Protein AF-A0A7Y3END8-F1 (afdb_monomer)

Sequence (47 aa):
MMCGWSRHYKDRPKFNASDSAMDILHKRYAAGEMDKVEYEEKKGTLT

Mean predicted aligned error: 9.85 Å

Secondary structure (DSSP, 8-state):
-------------SS-TT--HHHHHHHHHHTTSS-HHHHHHHHHHT-

Radius of gyration: 17.17 Å; Cα contacts (8 Å, |Δi|>4): 16; chains: 1; bounding box: 30×17×55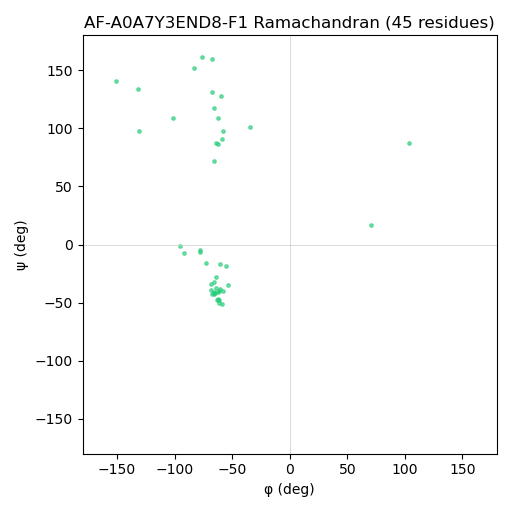 Å

pLDDT: mean 79.88, std 14.87, range [51.5, 93.88]

Foldseek 3Di:
DDDDPPPPPPVPPLDDPPQDPLNVLVSCVVVVVDDPVRSVVVVVVSD

Structure (mmCIF, N/CA/C/O backbone):
data_AF-A0A7Y3END8-F1
#
_entry.id   AF-A0A7Y3END8-F1
#
loop_
_atom_site.group_PDB
_atom_site.id
_atom_site.type_symbol
_atom_site.label_atom_id
_atom_site.label_alt_id
_atom_site.label_comp_id
_atom_site.label_asym_id
_atom_site.label_entity_id
_atom_site.label_seq_id
_atom_site.pdbx_PDB_ins_code
_atom_site.Cartn_x
_atom_site.Cartn_y
_atom_site.Cartn_z
_atom_site.occupancy
_atom_site.B_iso_or_equiv
_atom_site.auth_seq_id
_atom_site.auth_comp_id
_atom_site.auth_asym_id
_atom_site.auth_atom_id
_atom_site.pdbx_PDB_model_num
ATOM 1 N N . MET A 1 1 ? 17.493 -5.933 -48.121 1.00 51.50 1 MET A N 1
ATOM 2 C CA . MET A 1 1 ? 17.573 -6.871 -46.980 1.00 51.50 1 MET A CA 1
ATOM 3 C C . MET A 1 1 ? 16.649 -6.340 -45.901 1.00 51.50 1 MET A C 1
ATOM 5 O O . MET A 1 1 ? 16.875 -5.238 -45.423 1.00 51.50 1 MET A O 1
ATOM 9 N N . MET A 1 2 ? 15.552 -7.047 -45.634 1.00 53.09 2 MET A N 1
ATOM 10 C CA . MET A 1 2 ? 14.503 -6.626 -44.705 1.00 53.09 2 MET A CA 1
ATOM 11 C C . MET A 1 2 ? 14.707 -7.383 -43.387 1.00 53.09 2 MET A C 1
ATOM 13 O O . MET A 1 2 ? 14.487 -8.587 -43.339 1.00 53.09 2 MET A O 1
ATOM 17 N N . CYS A 1 3 ? 15.144 -6.686 -42.341 1.00 58.88 3 CYS A N 1
ATOM 18 C CA . CYS A 1 3 ? 15.191 -7.181 -40.963 1.00 58.88 3 CYS A CA 1
ATOM 19 C C . CYS A 1 3 ? 14.525 -6.068 -40.144 1.00 58.88 3 CYS A C 1
ATOM 21 O O . CYS A 1 3 ? 15.078 -4.986 -40.012 1.00 58.88 3 CYS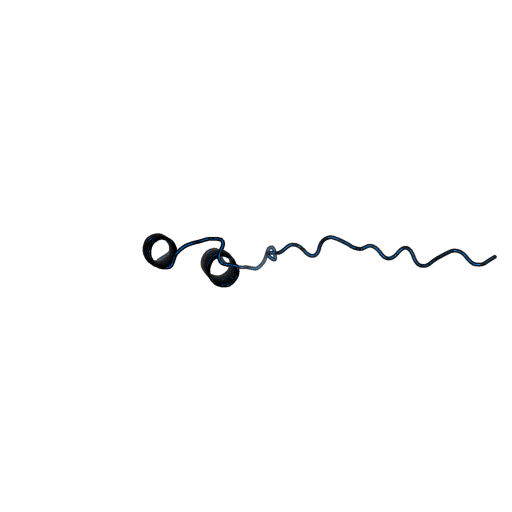 A O 1
ATOM 23 N N . GLY A 1 4 ? 13.243 -6.159 -39.808 1.00 55.19 4 GLY A N 1
ATOM 24 C CA . GLY A 1 4 ? 12.722 -7.117 -38.843 1.00 55.19 4 GLY A CA 1
ATOM 25 C C . GLY A 1 4 ? 12.465 -6.322 -37.569 1.00 55.19 4 GLY A C 1
ATOM 26 O O . GLY A 1 4 ? 13.359 -6.162 -36.747 1.00 55.19 4 GLY A O 1
ATOM 27 N N . TRP A 1 5 ? 11.272 -5.732 -37.464 1.00 56.72 5 TRP A N 1
ATOM 28 C CA . TRP A 1 5 ? 10.830 -5.001 -36.282 1.00 56.72 5 TRP A CA 1
ATOM 29 C C . TRP A 1 5 ? 10.869 -5.931 -35.069 1.00 56.72 5 TRP A C 1
ATOM 31 O O . TRP A 1 5 ? 9.935 -6.701 -34.840 1.00 56.72 5 TRP A O 1
ATOM 41 N N . SER A 1 6 ? 11.948 -5.854 -34.292 1.00 58.50 6 SER A N 1
ATOM 42 C CA . SER A 1 6 ? 12.029 -6.435 -32.958 1.00 58.50 6 SER A CA 1
ATOM 43 C C . SER A 1 6 ? 11.004 -5.721 -32.088 1.00 58.50 6 SER A C 1
ATOM 45 O O . SER A 1 6 ? 11.281 -4.702 -31.456 1.00 58.50 6 SER A O 1
ATOM 47 N N . ARG A 1 7 ? 9.774 -6.239 -32.111 1.00 56.09 7 ARG A N 1
ATOM 48 C CA . ARG A 1 7 ? 8.735 -5.951 -31.131 1.00 56.09 7 ARG A CA 1
ATOM 49 C C . ARG A 1 7 ? 9.302 -6.364 -29.782 1.00 56.09 7 ARG A C 1
ATOM 51 O O . ARG A 1 7 ? 9.184 -7.513 -29.371 1.00 56.09 7 ARG A O 1
ATOM 58 N N . HIS A 1 8 ? 9.945 -5.419 -29.108 1.00 61.34 8 HIS A N 1
ATOM 59 C CA . HIS A 1 8 ? 10.169 -5.499 -27.680 1.00 61.34 8 HIS A CA 1
ATOM 60 C C . HIS A 1 8 ? 8.786 -5.497 -27.028 1.00 61.34 8 HIS A C 1
ATOM 62 O O . HIS A 1 8 ? 8.271 -4.450 -26.640 1.00 61.34 8 HIS A O 1
ATOM 68 N N . TYR A 1 9 ? 8.180 -6.679 -26.908 1.00 61.25 9 TYR A N 1
ATOM 69 C CA . TYR A 1 9 ? 7.201 -6.959 -25.870 1.00 61.25 9 TYR A CA 1
ATOM 70 C C . TYR A 1 9 ? 7.962 -6.895 -24.545 1.00 61.25 9 TYR A C 1
ATOM 72 O O . TYR A 1 9 ? 8.300 -7.903 -23.936 1.00 61.25 9 TYR A O 1
ATOM 80 N N . LYS A 1 10 ? 8.328 -5.672 -24.146 1.00 59.94 10 LYS A N 1
ATOM 81 C CA . LYS A 1 10 ? 8.608 -5.377 -22.755 1.00 59.94 10 LYS A CA 1
ATOM 82 C C . LYS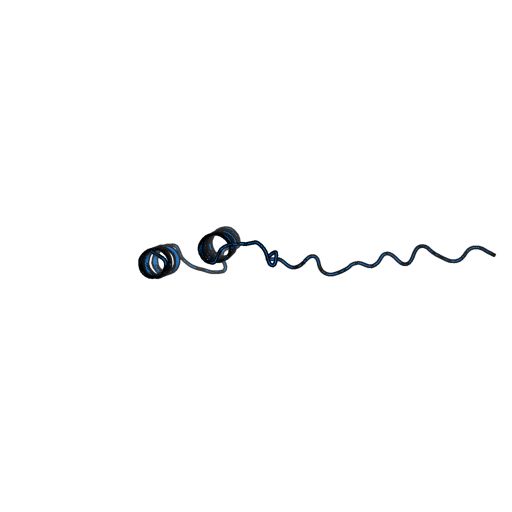 A 1 10 ? 7.293 -5.646 -22.057 1.00 59.94 10 LYS A C 1
ATOM 84 O O . LYS A 1 10 ? 6.325 -4.919 -22.285 1.00 59.94 10 LYS A O 1
ATOM 89 N N . ASP A 1 11 ? 7.284 -6.728 -21.297 1.00 61.12 11 ASP A N 1
ATOM 90 C CA . ASP A 1 11 ? 6.373 -6.972 -20.195 1.00 61.12 11 ASP A CA 1
ATOM 91 C C . ASP A 1 11 ? 6.092 -5.617 -19.537 1.00 61.12 11 ASP A C 1
ATOM 93 O O . ASP A 1 11 ? 6.978 -5.001 -18.936 1.00 61.12 11 ASP A O 1
ATOM 97 N N . ARG A 1 12 ? 4.927 -5.034 -19.839 1.00 60.47 12 ARG A N 1
ATOM 98 C CA . ARG A 1 12 ? 4.559 -3.748 -19.259 1.00 60.47 12 ARG A CA 1
ATOM 99 C C . ARG A 1 12 ? 4.403 -4.044 -17.779 1.00 60.47 12 ARG A C 1
ATOM 101 O O . ARG A 1 12 ? 3.541 -4.858 -17.448 1.00 60.47 12 ARG A O 1
ATOM 108 N N . PRO A 1 13 ? 5.217 -3.441 -16.902 1.00 63.56 13 PRO A N 1
ATOM 109 C CA . PRO A 1 13 ? 5.123 -3.762 -15.498 1.00 63.56 13 PRO A CA 1
ATOM 110 C C . PRO A 1 13 ? 3.703 -3.413 -15.042 1.00 63.56 13 PRO A C 1
ATOM 112 O O . PRO A 1 13 ? 3.200 -2.319 -15.304 1.00 63.56 13 PRO A O 1
ATOM 115 N N . LYS A 1 14 ? 3.037 -4.378 -14.398 1.00 67.81 14 LYS A N 1
ATOM 116 C CA . LYS A 1 14 ? 1.668 -4.247 -13.864 1.00 67.81 14 LYS A CA 1
ATOM 117 C C . LYS A 1 14 ? 1.540 -3.054 -12.896 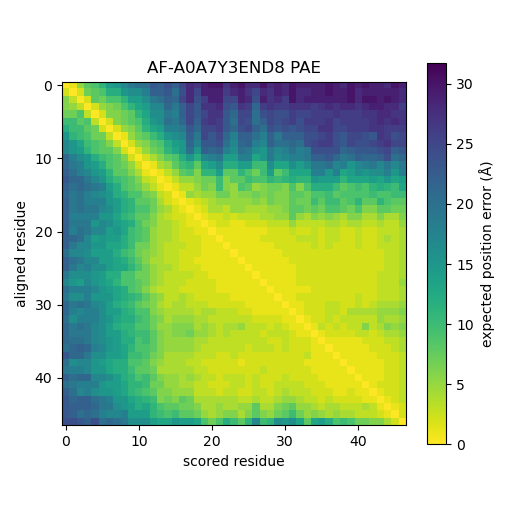1.00 67.81 14 LYS A C 1
ATOM 119 O O . LYS A 1 14 ? 0.443 -2.542 -12.673 1.00 67.81 14 LYS A O 1
ATOM 124 N N . PHE A 1 15 ? 2.676 -2.575 -12.385 1.00 73.88 15 PHE A N 1
ATOM 125 C CA . PHE A 1 15 ? 2.828 -1.421 -11.509 1.00 73.88 15 PHE A CA 1
ATOM 126 C C . PHE A 1 15 ? 3.944 -0.514 -12.038 1.00 73.88 15 PHE A C 1
ATOM 128 O O . PHE A 1 15 ? 5.020 -0.988 -12.403 1.00 73.88 15 PHE A O 1
ATOM 135 N N . ASN A 1 16 ? 3.697 0.789 -12.084 1.00 80.56 16 ASN A N 1
ATOM 136 C CA . ASN A 1 16 ? 4.707 1.780 -12.424 1.00 80.56 16 ASN A CA 1
ATOM 137 C C . ASN A 1 16 ? 5.527 2.120 -11.177 1.00 80.56 16 ASN A C 1
ATOM 139 O O . ASN A 1 16 ? 5.007 2.117 -10.067 1.00 80.56 16 ASN A O 1
ATOM 143 N N . ALA A 1 17 ? 6.790 2.513 -11.358 1.00 78.12 17 ALA A N 1
ATOM 144 C CA . ALA A 1 17 ? 7.630 2.995 -10.254 1.00 78.12 17 ALA A CA 1
ATOM 145 C C . ALA A 1 17 ? 7.065 4.255 -9.560 1.00 78.12 17 ALA A C 1
ATOM 147 O O . ALA A 1 17 ? 7.491 4.596 -8.463 1.00 78.12 17 ALA A O 1
ATOM 148 N N . SER A 1 18 ? 6.123 4.944 -10.209 1.00 85.31 18 SER A N 1
ATOM 149 C CA . SER A 1 18 ? 5.420 6.119 -9.688 1.0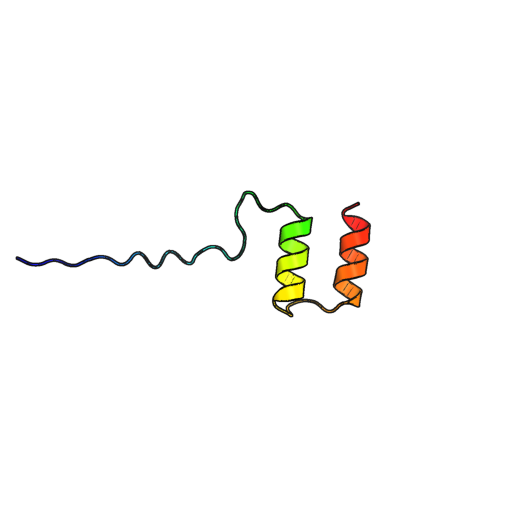0 85.31 18 SER A CA 1
ATOM 150 C C . SER A 1 18 ? 4.116 5.791 -8.952 1.00 85.31 18 SER A C 1
ATOM 152 O O . SER A 1 18 ? 3.505 6.708 -8.416 1.00 85.31 18 SER A O 1
ATOM 154 N N . ASP A 1 19 ? 3.651 4.536 -8.963 1.00 87.12 19 ASP A N 1
ATOM 155 C CA . ASP A 1 19 ? 2.441 4.160 -8.226 1.00 87.12 19 ASP A CA 1
ATOM 156 C C . ASP A 1 19 ? 2.687 4.258 -6.718 1.00 87.12 19 ASP A C 1
ATOM 158 O O . ASP A 1 19 ? 3.659 3.703 -6.197 1.00 87.12 19 ASP A O 1
ATOM 162 N N . SER A 1 20 ? 1.776 4.923 -6.005 1.00 90.06 20 SER A N 1
ATOM 163 C CA . SER A 1 20 ? 1.789 4.916 -4.546 1.00 90.06 20 SER A CA 1
ATOM 164 C C . SER A 1 20 ? 1.465 3.518 -4.017 1.00 90.06 20 SER A C 1
ATOM 166 O O . SER A 1 20 ? 0.829 2.700 -4.687 1.00 90.06 20 SER A O 1
ATOM 168 N N . ALA A 1 21 ? 1.832 3.242 -2.765 1.00 89.62 21 ALA A N 1
ATOM 169 C CA . ALA A 1 21 ? 1.443 2.006 -2.092 1.00 89.62 21 ALA A CA 1
ATOM 170 C C . ALA A 1 21 ? -0.087 1.786 -2.122 1.00 89.62 21 ALA A C 1
ATOM 172 O O . ALA A 1 21 ? -0.534 0.654 -2.310 1.00 89.62 21 ALA A O 1
ATOM 173 N N . MET A 1 22 ? -0.884 2.863 -2.040 1.00 91.00 22 MET A N 1
ATOM 174 C CA . MET A 1 22 ? -2.343 2.815 -2.227 1.00 91.00 22 MET A CA 1
ATOM 175 C C . MET A 1 22 ? -2.758 2.431 -3.654 1.00 91.00 22 MET A C 1
ATOM 177 O O . MET A 1 22 ? -3.681 1.633 -3.819 1.00 91.00 22 MET A O 1
ATOM 181 N N . ASP A 1 23 ? -2.081 2.946 -4.683 1.00 91.00 23 ASP A N 1
ATOM 182 C CA . ASP A 1 23 ? -2.382 2.605 -6.079 1.00 91.00 23 ASP A CA 1
ATOM 183 C C . ASP A 1 23 ? -2.086 1.131 -6.364 1.00 91.00 23 ASP A C 1
ATOM 185 O O . ASP A 1 23 ? -2.892 0.430 -6.978 1.00 91.00 23 ASP A O 1
ATOM 189 N N . ILE A 1 24 ? -0.961 0.624 -5.852 1.00 91.50 24 ILE A N 1
ATOM 190 C CA . ILE A 1 24 ? -0.598 -0.793 -5.952 1.00 91.50 24 ILE A CA 1
ATOM 191 C C . ILE A 1 24 ? -1.637 -1.660 -5.226 1.00 91.50 24 ILE A C 1
ATOM 193 O O . ILE A 1 24 ? -2.019 -2.719 -5.731 1.00 91.50 24 ILE A O 1
ATOM 197 N N . LEU A 1 25 ? -2.109 -1.227 -4.052 1.00 91.69 25 LEU A N 1
ATOM 198 C CA . LEU A 1 25 ? -3.145 -1.925 -3.291 1.00 91.69 25 LEU A CA 1
ATOM 199 C C . LEU A 1 25 ? -4.461 -2.009 -4.080 1.00 91.69 25 LEU A C 1
ATOM 201 O O . LEU A 1 25 ? -5.044 -3.085 -4.215 1.00 91.69 25 LEU A O 1
ATOM 205 N N . HIS A 1 26 ? -4.902 -0.884 -4.643 1.00 91.25 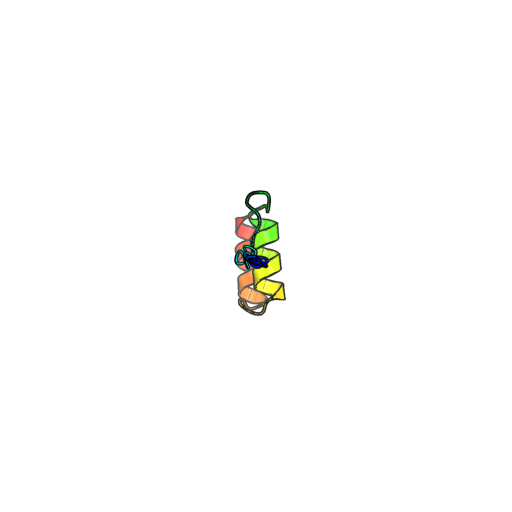26 HIS A N 1
ATOM 206 C CA . HIS A 1 26 ? -6.137 -0.800 -5.414 1.00 91.25 26 HIS A CA 1
ATOM 207 C C . HIS A 1 26 ? -6.075 -1.632 -6.699 1.00 91.25 26 HIS A C 1
ATOM 209 O O . HIS A 1 26 ? -7.014 -2.362 -7.008 1.00 91.25 26 HIS A O 1
ATOM 215 N N . LYS A 1 27 ? -4.942 -1.606 -7.409 1.00 91.94 27 LYS A N 1
ATOM 216 C CA . LYS A 1 27 ? -4.716 -2.437 -8.601 1.00 91.94 27 LYS A CA 1
ATOM 217 C C . LYS A 1 27 ? -4.788 -3.932 -8.296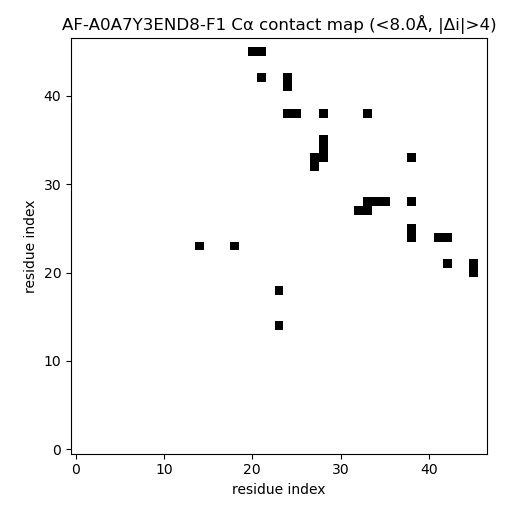 1.00 91.94 27 LYS A C 1
ATOM 219 O O . LYS A 1 27 ? -5.326 -4.680 -9.107 1.00 91.94 27 LYS A O 1
ATOM 224 N N . ARG A 1 28 ? -4.279 -4.373 -7.139 1.00 91.69 28 ARG A N 1
ATOM 225 C CA . ARG A 1 28 ? -4.370 -5.780 -6.708 1.00 91.69 28 ARG A CA 1
ATOM 226 C C . ARG A 1 28 ? -5.802 -6.198 -6.386 1.00 91.69 28 ARG A C 1
ATOM 228 O O . ARG A 1 28 ? -6.227 -7.260 -6.832 1.00 91.69 28 ARG A O 1
ATOM 235 N N . TYR A 1 29 ? -6.557 -5.339 -5.702 1.00 93.56 29 TYR A N 1
ATOM 236 C CA . TYR A 1 29 ? -7.982 -5.568 -5.447 1.00 93.56 29 TYR A CA 1
ATOM 237 C C . TYR A 1 29 ? -8.798 -5.628 -6.750 1.00 93.56 29 TYR A C 1
ATOM 239 O O . TYR A 1 29 ? -9.541 -6.578 -6.970 1.00 93.56 29 TYR A O 1
ATOM 247 N N . ALA A 1 30 ? -8.588 -4.682 -7.672 1.00 92.25 30 ALA A N 1
ATOM 248 C CA . ALA A 1 30 ? -9.253 -4.670 -8.978 1.00 92.25 30 ALA A CA 1
ATOM 249 C C . ALA A 1 30 ? -8.878 -5.876 -9.862 1.00 92.25 30 ALA A C 1
ATOM 251 O O . ALA A 1 30 ? -9.674 -6.305 -10.693 1.00 92.25 30 ALA A O 1
ATOM 252 N N . ALA A 1 31 ? -7.676 -6.431 -9.680 1.00 91.75 31 ALA A N 1
ATOM 253 C CA . ALA A 1 31 ? -7.239 -7.653 -10.346 1.00 91.75 31 ALA A CA 1
ATOM 254 C C . ALA A 1 31 ? -7.813 -8.937 -9.717 1.00 91.75 31 ALA A C 1
ATOM 256 O O . ALA A 1 31 ? -7.580 -10.014 -10.261 1.00 91.75 31 ALA A O 1
ATOM 257 N N . GLY A 1 32 ? -8.526 -8.844 -8.587 1.00 92.31 32 GLY A N 1
ATOM 258 C CA . GLY A 1 32 ? -9.050 -10.002 -7.860 1.00 92.31 32 GLY A CA 1
ATOM 259 C C . GLY A 1 32 ? -7.972 -10.836 -7.162 1.00 92.31 32 GLY A C 1
ATOM 260 O O . GLY A 1 32 ? -8.229 -11.977 -6.798 1.00 92.31 32 GLY A O 1
ATOM 261 N N . GLU A 1 33 ? -6.765 -10.289 -6.972 1.00 92.25 33 GLU A N 1
ATOM 262 C CA . GLU A 1 33 ? -5.678 -10.960 -6.235 1.00 92.25 33 GLU A CA 1
ATOM 263 C C . GLU A 1 33 ? -5.868 -10.885 -4.713 1.00 92.25 33 GLU A C 1
ATOM 265 O O . GLU A 1 33 ? -5.064 -11.435 -3.965 1.00 92.25 33 GLU A O 1
ATOM 270 N N . MET A 1 34 ? -6.890 -10.161 -4.255 1.00 91.25 34 MET A N 1
ATOM 271 C CA . MET A 1 34 ? -7.137 -9.874 -2.851 1.00 91.25 34 MET A CA 1
ATOM 272 C C . MET A 1 34 ? -8.635 -9.699 -2.601 1.00 91.25 34 MET A C 1
ATOM 274 O O . MET A 1 34 ? -9.327 -9.081 -3.413 1.00 91.25 34 MET A O 1
ATOM 278 N N . ASP A 1 35 ? -9.118 -10.217 -1.472 1.00 93.19 35 ASP A N 1
ATOM 279 C CA . ASP A 1 35 ? -10.511 -10.055 -1.054 1.00 93.19 35 ASP A CA 1
ATOM 280 C C . ASP A 1 35 ? -10.771 -8.648 -0.491 1.00 93.19 35 ASP A C 1
ATOM 282 O O . ASP A 1 35 ? -9.851 -7.924 -0.096 1.00 93.19 35 ASP A O 1
ATOM 286 N N . LYS A 1 36 ? -12.044 -8.246 -0.437 1.00 91.75 36 LYS A N 1
ATOM 287 C CA . LYS A 1 36 ? -12.453 -6.954 0.114 1.00 91.75 36 LYS A CA 1
ATOM 288 C C . LYS A 1 36 ? -12.003 -6.778 1.565 1.00 91.75 36 LYS A C 1
ATOM 290 O O . LYS A 1 36 ? -11.566 -5.685 1.914 1.00 91.75 36 LYS A O 1
ATOM 295 N N . VAL A 1 37 ? -12.083 -7.826 2.388 1.00 93.88 37 VAL A N 1
ATOM 296 C CA . VAL A 1 37 ? -11.669 -7.748 3.801 1.00 93.88 37 VAL A CA 1
ATOM 297 C C . VAL A 1 37 ? -10.183 -7.397 3.898 1.00 93.88 37 VAL A C 1
ATOM 299 O O . VAL A 1 37 ? -9.813 -6.412 4.533 1.00 93.88 37 VAL A O 1
ATOM 302 N N . GLU A 1 38 ? -9.345 -8.126 3.163 1.00 92.19 38 GLU A N 1
ATOM 303 C CA . GLU A 1 38 ? -7.894 -7.923 3.151 1.00 92.19 38 GLU A CA 1
ATOM 304 C C . GLU A 1 38 ? -7.503 -6.560 2.537 1.00 92.19 38 GLU A C 1
ATOM 306 O O . GLU A 1 38 ? -6.531 -5.925 2.959 1.00 92.19 38 GLU A O 1
ATOM 311 N N . TYR A 1 39 ? -8.281 -6.062 1.568 1.00 93.31 39 TYR A N 1
ATOM 312 C CA . TYR A 1 39 ? -8.115 -4.714 1.023 1.00 93.31 39 TYR A CA 1
ATOM 313 C C . TYR A 1 39 ? -8.357 -3.629 2.076 1.00 93.31 39 TYR A C 1
ATOM 315 O O . TYR A 1 39 ? -7.552 -2.702 2.190 1.00 93.31 39 TYR A O 1
ATOM 323 N N . GLU A 1 40 ? -9.443 -3.725 2.843 1.00 92.19 40 GLU A N 1
ATOM 324 C CA . GLU A 1 40 ? -9.790 -2.716 3.847 1.00 92.19 40 GLU A CA 1
ATOM 325 C C . GLU A 1 40 ? -8.804 -2.706 5.022 1.00 92.19 40 GLU A C 1
ATOM 327 O O . GLU A 1 40 ? -8.386 -1.625 5.444 1.00 92.19 40 GLU A O 1
ATOM 332 N N . GLU A 1 41 ? -8.338 -3.876 5.472 1.00 93.81 41 GLU A N 1
ATOM 333 C CA . GLU A 1 41 ? -7.298 -3.982 6.505 1.00 93.81 41 GLU A CA 1
ATOM 334 C C . GLU A 1 41 ? -6.002 -3.284 6.075 1.00 93.81 41 GLU A C 1
ATOM 336 O O . GLU A 1 41 ? -5.479 -2.415 6.779 1.00 93.81 41 GLU A O 1
ATOM 341 N N . LYS A 1 42 ? -5.504 -3.593 4.873 1.00 90.44 42 LYS A N 1
ATOM 342 C CA . LYS A 1 42 ? -4.261 -2.996 4.365 1.00 90.44 42 LYS A CA 1
ATOM 343 C C . LYS A 1 42 ? -4.409 -1.511 4.057 1.00 90.44 42 LYS A C 1
ATOM 345 O O . LYS A 1 42 ? -3.466 -0.749 4.264 1.00 90.44 42 LYS A O 1
ATOM 350 N N . LYS A 1 43 ? -5.586 -1.074 3.604 1.00 90.56 43 LYS A N 1
ATOM 351 C CA . LYS A 1 43 ? -5.879 0.349 3.396 1.00 90.56 43 LYS A CA 1
ATOM 352 C C . LYS A 1 43 ? -5.775 1.135 4.708 1.00 90.56 43 LYS A C 1
ATOM 354 O O . LYS A 1 43 ? -5.219 2.230 4.698 1.00 90.56 43 LYS A O 1
ATOM 359 N N . GLY A 1 44 ? -6.244 0.564 5.820 1.00 87.50 44 GLY A N 1
ATOM 360 C CA . GLY A 1 44 ? -6.112 1.156 7.153 1.00 87.50 44 GLY A CA 1
ATOM 361 C C . GLY A 1 44 ? -4.659 1.291 7.615 1.00 87.50 44 GLY A C 1
ATOM 362 O O . GLY A 1 44 ? -4.304 2.305 8.197 1.00 87.50 44 GLY A O 1
ATOM 363 N N . THR 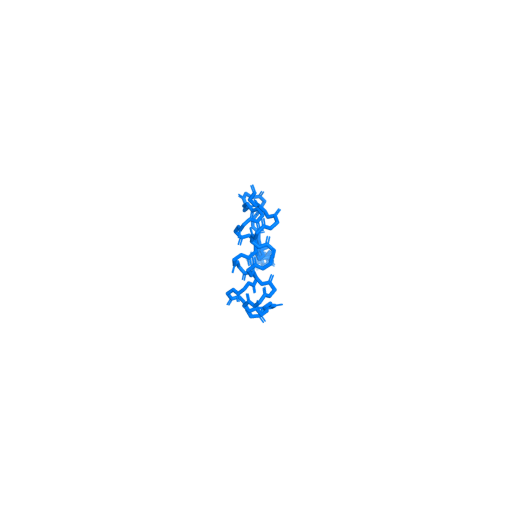A 1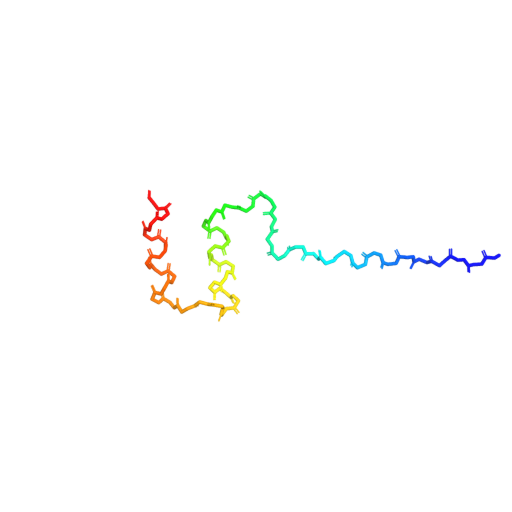 45 ? -3.798 0.320 7.292 1.00 87.56 45 THR A N 1
ATOM 364 C CA . THR A 1 45 ? -2.362 0.378 7.649 1.00 87.56 45 THR A CA 1
ATOM 365 C C . THR A 1 45 ? -1.533 1.374 6.833 1.00 87.56 45 THR A C 1
ATOM 367 O O . THR A 1 45 ? -0.407 1.683 7.210 1.00 87.56 45 THR A O 1
ATOM 370 N N . LEU A 1 46 ? -2.060 1.837 5.696 1.00 82.62 46 LEU A N 1
ATOM 371 C CA . LEU A 1 46 ? -1.394 2.774 4.783 1.00 82.62 46 LEU A CA 1
ATOM 372 C C . LEU A 1 46 ? -1.782 4.241 5.033 1.00 82.62 46 LEU A C 1
ATOM 374 O O . LEU A 1 46 ? -1.300 5.112 4.308 1.00 82.62 46 LEU A O 1
ATOM 378 N N . THR A 1 47 ? -2.670 4.493 5.999 1.00 61.97 47 THR A N 1
ATOM 379 C CA . THR A 1 47 ? -3.100 5.831 6.440 1.00 61.97 47 THR A CA 1
ATOM 380 C C . THR A 1 47 ? -2.325 6.232 7.686 1.00 61.97 47 THR A C 1
ATOM 382 O O . THR A 1 47 ? -1.912 7.409 7.754 1.00 61.97 47 THR A O 1
#

Solvent-accessible surface area (backbone atoms only — not comparable to full-atom values): 3210 Å² total; per-residue (Å²): 138,92,80,77,86,79,76,76,78,64,80,72,66,97,63,58,96,82,54,48,75,66,51,55,51,50,54,37,43,76,68,64,78,42,54,71,69,63,48,53,55,52,54,61,76,73,107